Protein AF-A0A831V837-F1 (afdb_monomer_lite)

pLDDT: mean 78.76, std 19.99, range [40.0, 97.94]

Secondary structure (DSSP, 8-state):
-----------------------HHHHHHHHHHHHTTSSSSHHHHHHHHHHHHHHHTT----HHHHHHHTT-

Foldseek 3Di:
DDPDDDPPPPPPPDDDDDDDDDPPVVVVVLVVCVVVVVAVHSVRVVVVVVVVVCVVVVDDDDPVNVVVVVPD

Structure (mmCIF, N/CA/C/O backbone):
data_AF-A0A831V837-F1
#
_entry.id   AF-A0A831V837-F1
#
loop_
_atom_site.group_PDB
_atom_site.id
_atom_site.type_symbol
_atom_site.label_atom_id
_atom_site.label_alt_id
_atom_site.label_comp_id
_atom_site.label_asym_id
_atom_site.label_entity_id
_atom_site.label_seq_id
_atom_site.pdbx_PDB_ins_code
_atom_site.Cartn_x
_atom_site.Cartn_y
_atom_site.Cartn_z
_atom_site.occupancy
_atom_site.B_iso_or_equiv
_atom_site.auth_seq_id
_atom_site.auth_comp_id
_atom_site.auth_asym_id
_atom_site.auth_atom_id
_atom_site.pdbx_PDB_model_num
ATOM 1 N N . MET A 1 1 ? 47.231 -8.897 -13.040 1.00 4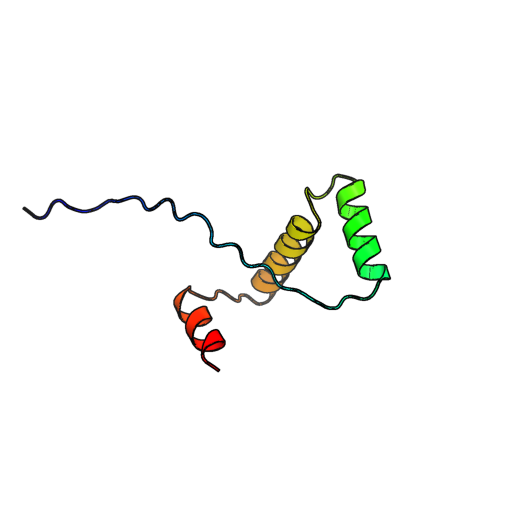0.00 1 MET A N 1
ATOM 2 C CA . MET A 1 1 ? 46.547 -7.942 -12.139 1.00 40.00 1 MET A CA 1
ATOM 3 C C . MET A 1 1 ? 45.136 -7.720 -12.665 1.00 40.00 1 MET A C 1
ATOM 5 O O . MET A 1 1 ? 44.973 -7.044 -13.668 1.00 40.00 1 MET A O 1
ATOM 9 N N . ALA A 1 2 ? 44.138 -8.372 -12.065 1.00 48.41 2 ALA A N 1
ATOM 10 C CA . ALA A 1 2 ? 42.737 -8.244 -12.462 1.00 48.41 2 ALA A CA 1
ATOM 11 C C . ALA A 1 2 ? 42.095 -7.095 -11.673 1.00 48.41 2 ALA A C 1
ATOM 13 O O . ALA A 1 2 ? 41.771 -7.252 -10.497 1.00 48.41 2 ALA A O 1
ATOM 14 N N . GLY A 1 3 ? 41.964 -5.936 -12.312 1.00 49.84 3 GLY A N 1
ATOM 15 C CA . GLY A 1 3 ? 41.408 -4.724 -11.720 1.00 49.84 3 GLY A CA 1
ATOM 16 C C . GLY A 1 3 ? 40.253 -4.184 -12.545 1.00 49.84 3 GLY A C 1
ATOM 17 O O . GLY A 1 3 ? 40.360 -3.093 -13.081 1.00 49.84 3 GLY A O 1
ATOM 18 N N . ASP A 1 4 ? 39.158 -4.936 -12.648 1.00 54.22 4 ASP A N 1
ATOM 19 C CA . ASP A 1 4 ? 37.880 -4.373 -13.090 1.00 54.22 4 ASP A CA 1
ATOM 20 C C . ASP A 1 4 ? 36.747 -4.923 -12.223 1.00 54.22 4 ASP A C 1
ATOM 22 O O . ASP A 1 4 ? 36.001 -5.835 -12.571 1.00 54.22 4 ASP A O 1
ATOM 26 N N . ARG A 1 5 ? 36.689 -4.432 -10.987 1.00 59.97 5 ARG A N 1
ATOM 27 C CA . ARG A 1 5 ? 35.563 -4.671 -10.088 1.00 59.97 5 ARG A CA 1
ATOM 28 C C . ARG A 1 5 ? 35.248 -3.375 -9.376 1.00 59.97 5 ARG A C 1
ATOM 30 O O . ARG A 1 5 ? 35.865 -3.061 -8.363 1.00 59.97 5 ARG A O 1
ATOM 37 N N . ARG A 1 6 ? 34.262 -2.661 -9.920 1.00 53.09 6 ARG A N 1
ATOM 38 C CA . ARG A 1 6 ? 33.104 -2.078 -9.212 1.00 53.09 6 ARG A CA 1
ATOM 39 C C . ARG A 1 6 ? 32.470 -1.000 -10.096 1.00 53.09 6 ARG A C 1
ATOM 41 O O . ARG A 1 6 ? 32.436 0.176 -9.742 1.00 53.09 6 ARG A O 1
ATOM 48 N N . ARG A 1 7 ? 31.852 -1.409 -11.210 1.00 52.78 7 ARG A N 1
ATOM 49 C CA . ARG A 1 7 ? 30.673 -0.676 -11.686 1.00 52.78 7 ARG A CA 1
ATOM 50 C C . ARG A 1 7 ? 29.598 -0.865 -10.620 1.00 52.78 7 ARG A C 1
ATOM 52 O O . ARG A 1 7 ? 28.904 -1.877 -10.609 1.00 52.78 7 ARG A O 1
ATOM 59 N N . ARG A 1 8 ? 29.499 0.083 -9.685 1.00 51.38 8 ARG A N 1
ATOM 60 C CA . ARG A 1 8 ? 28.303 0.261 -8.860 1.00 51.38 8 ARG A CA 1
ATOM 61 C C . ARG A 1 8 ? 27.171 0.586 -9.831 1.00 51.38 8 ARG A C 1
ATOM 63 O O . ARG A 1 8 ? 26.972 1.742 -10.190 1.00 51.38 8 ARG A O 1
ATOM 70 N N . LYS A 1 9 ? 26.488 -0.445 -10.334 1.00 49.84 9 LYS A N 1
ATOM 71 C CA . LYS A 1 9 ? 25.182 -0.284 -10.963 1.00 49.84 9 LYS A CA 1
ATOM 72 C C . LYS A 1 9 ? 24.269 0.206 -9.845 1.00 49.84 9 LYS A C 1
ATOM 74 O O . LYS A 1 9 ? 23.773 -0.597 -9.064 1.00 49.84 9 LYS A O 1
ATOM 79 N N . TYR A 1 10 ? 24.092 1.519 -9.733 1.00 47.06 10 TYR A N 1
ATOM 80 C CA . TYR A 1 10 ? 22.905 2.073 -9.096 1.00 47.06 10 TYR A CA 1
ATOM 81 C C . TYR A 1 10 ? 21.741 1.650 -9.992 1.00 47.06 10 TYR A C 1
ATOM 83 O O . TYR A 1 10 ? 21.396 2.332 -10.954 1.00 47.06 10 TYR A O 1
ATOM 91 N N . GLY A 1 11 ? 21.270 0.420 -9.784 1.00 51.84 11 GLY A N 1
ATOM 92 C CA . GLY A 1 11 ? 20.141 -0.131 -10.504 1.00 51.84 11 GLY A CA 1
ATOM 93 C C . GLY A 1 11 ? 18.944 0.728 -10.157 1.00 51.84 11 GLY A C 1
ATOM 94 O O . GLY A 1 11 ? 18.500 0.735 -9.012 1.00 51.84 11 GLY A O 1
ATOM 95 N N . VAL A 1 12 ? 18.462 1.496 -11.129 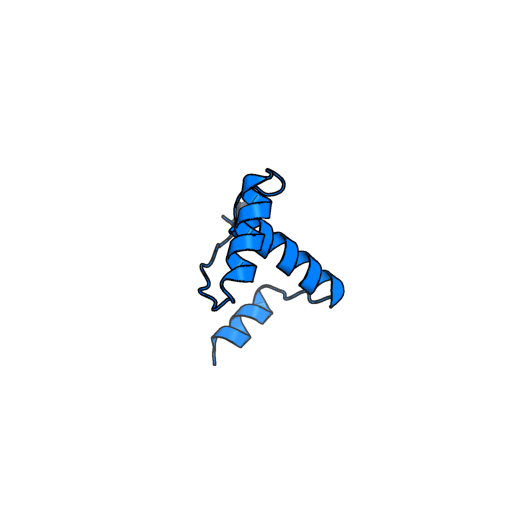1.00 57.50 12 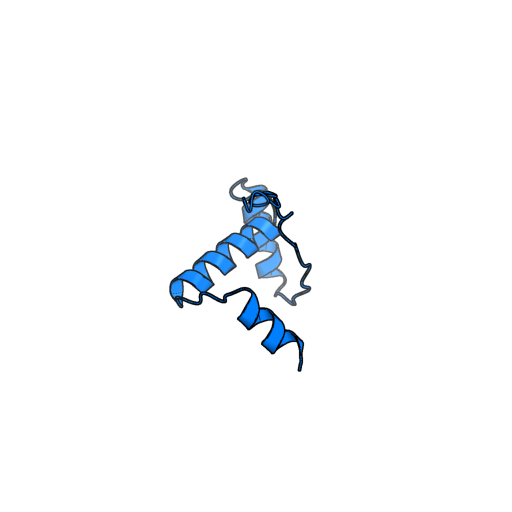VAL A N 1
ATOM 96 C CA . VAL A 1 12 ? 17.136 2.103 -11.069 1.00 57.50 12 VAL A CA 1
ATOM 97 C C . VAL A 1 12 ? 16.180 0.973 -10.694 1.00 57.50 12 VAL A C 1
ATOM 99 O O . VAL A 1 12 ? 16.112 -0.019 -11.423 1.00 57.50 12 VAL A O 1
ATOM 102 N N . ARG A 1 13 ? 15.524 1.065 -9.526 1.00 66.31 13 ARG A N 1
ATOM 103 C CA . ARG A 1 13 ? 14.540 0.061 -9.103 1.00 66.31 13 ARG A CA 1
ATOM 104 C C . ARG A 1 13 ? 13.541 -0.100 -10.247 1.00 66.31 13 ARG A C 1
ATOM 106 O O . ARG A 1 13 ? 12.925 0.875 -10.676 1.00 66.31 13 ARG A O 1
ATOM 113 N N . LYS A 1 14 ? 13.436 -1.312 -10.790 1.00 81.19 14 LYS A N 1
ATOM 114 C CA . LYS A 1 14 ? 12.530 -1.605 -11.899 1.00 81.19 14 LYS A CA 1
ATOM 115 C C . LYS A 1 14 ? 11.108 -1.630 -11.347 1.00 81.19 14 LYS A C 1
ATOM 117 O O . LYS A 1 14 ? 10.706 -2.610 -10.734 1.00 81.19 14 LYS A O 1
ATOM 122 N N . LEU A 1 15 ? 10.371 -0.542 -11.542 1.00 84.88 15 LEU A N 1
ATOM 123 C CA . LEU A 1 15 ? 8.962 -0.460 -11.166 1.00 84.88 15 LEU A CA 1
ATOM 124 C C . LEU A 1 15 ? 8.095 -1.104 -12.252 1.00 84.88 15 LEU A C 1
ATOM 126 O O . LEU A 1 15 ? 8.360 -0.953 -13.446 1.00 84.88 15 LEU A O 1
ATOM 130 N N . VAL A 1 16 ? 7.060 -1.827 -11.832 1.00 88.12 16 VAL A N 1
ATOM 131 C CA . VAL A 1 16 ? 6.077 -2.461 -12.717 1.00 88.12 16 VAL A CA 1
ATOM 132 C C . VAL A 1 16 ? 4.692 -1.980 -12.307 1.00 88.12 16 VAL A C 1
ATOM 134 O O . VAL A 1 16 ? 4.379 -1.944 -11.121 1.00 88.12 16 VAL A O 1
ATOM 137 N N . VAL A 1 17 ? 3.865 -1.615 -13.287 1.00 90.62 17 VAL A N 1
ATOM 138 C CA . VAL A 1 17 ? 2.456 -1.279 -13.054 1.00 90.62 17 VAL A CA 1
ATOM 139 C C . VAL A 1 17 ? 1.634 -2.556 -13.139 1.00 90.62 17 VAL A C 1
ATOM 141 O O . VAL A 1 17 ? 1.707 -3.279 -14.133 1.00 90.62 17 VAL A O 1
ATOM 144 N N . VAL A 1 18 ? 0.850 -2.820 -12.099 1.00 89.31 18 VAL A N 1
ATOM 145 C CA . VAL A 1 18 ? -0.090 -3.940 -12.041 1.00 89.31 18 VAL A CA 1
ATOM 146 C C . VAL A 1 18 ? -1.493 -3.369 -11.880 1.00 89.31 18 VAL A C 1
ATOM 148 O O . VAL A 1 18 ? -1.744 -2.586 -10.966 1.00 89.31 18 VAL A O 1
ATOM 151 N N . SER A 1 19 ? -2.404 -3.748 -12.773 1.00 92.44 19 SER A N 1
ATOM 152 C CA . SER A 1 19 ? -3.825 -3.413 -12.655 1.00 92.44 19 SER A CA 1
ATOM 153 C C . SER A 1 19 ? -4.538 -4.482 -11.831 1.00 92.44 19 SER A C 1
ATOM 155 O O . SER A 1 19 ? -4.377 -5.673 -12.093 1.00 92.44 19 SER A O 1
ATOM 157 N N . VAL A 1 20 ? -5.327 -4.060 -10.845 1.00 91.62 20 VAL A N 1
ATOM 158 C CA . VAL A 1 20 ? -6.080 -4.945 -9.946 1.00 91.62 20 VAL A CA 1
ATOM 159 C C . VAL A 1 20 ? -7.533 -4.496 -9.854 1.00 91.62 20 VAL A C 1
ATOM 161 O O . VAL A 1 20 ? -7.826 -3.308 -9.980 1.00 91.62 20 VAL A O 1
ATOM 164 N N . ASN A 1 21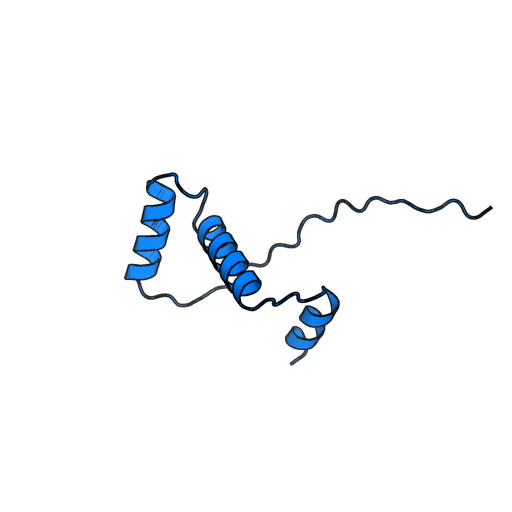 ? -8.435 -5.443 -9.604 1.00 95.69 21 ASN A N 1
ATOM 165 C CA . ASN A 1 21 ? -9.832 -5.145 -9.305 1.00 95.69 21 ASN A CA 1
ATOM 166 C C . ASN A 1 21 ? -10.003 -5.064 -7.789 1.00 95.69 21 ASN A C 1
ATOM 168 O O . ASN A 1 21 ? -9.703 -6.027 -7.083 1.00 95.69 21 ASN A O 1
ATOM 172 N N . LEU A 1 22 ? -10.494 -3.928 -7.301 1.00 93.19 22 LEU A N 1
ATOM 173 C CA . LEU A 1 22 ? -10.776 -3.692 -5.889 1.00 93.19 22 LEU A CA 1
ATOM 174 C C . LEU A 1 22 ? -12.221 -3.199 -5.743 1.00 93.19 22 LEU A C 1
ATOM 176 O O . LEU A 1 22 ? -12.688 -2.470 -6.616 1.00 93.19 22 LEU A O 1
ATOM 180 N N . PRO A 1 23 ? -12.932 -3.565 -4.663 1.00 97.75 23 PRO A N 1
ATOM 181 C CA . PRO A 1 23 ? -14.204 -2.939 -4.325 1.00 97.75 23 PRO A CA 1
ATOM 182 C C . PRO A 1 23 ? -14.046 -1.424 -4.162 1.00 97.75 23 PRO A C 1
ATOM 184 O O . PRO A 1 23 ? -13.076 -0.982 -3.544 1.00 97.75 23 PRO A O 1
ATOM 187 N N . ASP A 1 24 ? -15.034 -0.649 -4.612 1.00 97.00 24 ASP A N 1
ATOM 188 C CA . ASP A 1 24 ? -15.010 0.823 -4.568 1.00 97.00 24 ASP A CA 1
ATOM 189 C C . ASP A 1 24 ? -14.653 1.358 -3.176 1.00 97.00 24 ASP A C 1
ATOM 191 O O . ASP A 1 24 ? -13.740 2.165 -3.022 1.00 97.00 24 ASP A O 1
ATOM 195 N N . ARG A 1 25 ? -15.266 0.789 -2.132 1.00 97.00 25 ARG A N 1
ATOM 196 C CA . ARG A 1 25 ? -15.000 1.161 -0.735 1.00 97.00 25 ARG A CA 1
ATOM 197 C C . ARG A 1 25 ? -13.533 0.979 -0.321 1.00 97.00 25 ARG A C 1
ATOM 199 O O . ARG A 1 25 ? -13.045 1.686 0.553 1.00 97.00 25 ARG A O 1
ATOM 206 N N . GLN A 1 26 ? -12.816 0.013 -0.898 1.00 96.00 26 GLN A N 1
ATOM 207 C CA . GLN A 1 26 ? -11.386 -0.151 -0.620 1.00 96.00 26 GLN A CA 1
ATOM 208 C C . GLN A 1 26 ? -10.559 0.934 -1.308 1.00 96.00 26 GLN A C 1
ATOM 210 O O . GLN A 1 26 ? -9.605 1.417 -0.707 1.00 96.00 26 GLN A O 1
ATOM 215 N N . VAL A 1 27 ? -10.940 1.349 -2.518 1.00 95.88 27 VAL A N 1
ATOM 216 C CA . VAL A 1 27 ? -10.295 2.469 -3.218 1.00 95.88 27 VAL A CA 1
ATOM 217 C C . VAL A 1 27 ? -10.499 3.769 -2.443 1.00 95.88 27 VAL A C 1
ATOM 219 O O . VAL A 1 27 ? -9.529 4.477 -2.197 1.00 95.88 27 VAL A O 1
ATOM 222 N N . GLU A 1 28 ? -11.716 4.023 -1.958 1.00 97.56 28 GLU A N 1
ATOM 223 C CA . GLU A 1 28 ? -12.023 5.183 -1.109 1.00 97.56 28 GLU A CA 1
ATOM 224 C C . GLU A 1 28 ? -11.184 5.196 0.178 1.00 97.56 28 GLU A C 1
ATOM 226 O O . GLU A 1 28 ? -10.650 6.229 0.573 1.00 97.56 28 GLU A O 1
ATOM 231 N N . ASN A 1 29 ? -11.004 4.039 0.823 1.00 96.12 29 ASN A N 1
ATOM 232 C CA . ASN A 1 29 ? -10.147 3.946 2.005 1.00 96.12 29 ASN A CA 1
ATOM 233 C C . ASN A 1 29 ? -8.668 4.218 1.673 1.00 96.12 29 ASN A C 1
ATOM 235 O O . ASN A 1 29 ? -7.975 4.840 2.475 1.00 96.12 29 ASN A O 1
ATOM 239 N N . LEU A 1 30 ? -8.172 3.758 0.514 1.00 95.69 30 LEU A N 1
ATOM 240 C CA . LEU A 1 30 ? -6.812 4.071 0.052 1.00 95.69 30 LEU A CA 1
ATOM 241 C C . LEU A 1 30 ? -6.645 5.577 -0.181 1.00 95.69 30 LEU A C 1
ATOM 243 O O . LEU A 1 30 ? -5.608 6.129 0.183 1.00 95.69 30 LEU A O 1
ATOM 247 N N . ASP A 1 31 ? -7.657 6.233 -0.749 1.00 96.88 31 ASP A N 1
ATOM 248 C CA . ASP A 1 31 ? -7.672 7.685 -0.940 1.00 96.88 31 ASP A CA 1
ATOM 249 C C . ASP A 1 31 ? -7.640 8.437 0.379 1.00 96.88 31 ASP A C 1
ATOM 251 O O . ASP A 1 31 ? -6.776 9.292 0.565 1.00 96.88 31 ASP A O 1
ATOM 255 N N . ALA A 1 32 ? -8.489 8.052 1.331 1.00 97.94 32 ALA A N 1
ATOM 256 C CA . ALA A 1 32 ? -8.522 8.670 2.650 1.00 97.94 32 ALA A CA 1
ATOM 257 C C . ALA A 1 32 ? -7.148 8.620 3.342 1.00 97.94 32 ALA A C 1
ATOM 259 O O . ALA A 1 32 ? -6.723 9.596 3.952 1.00 97.94 32 ALA A O 1
ATOM 260 N N . LEU A 1 33 ? -6.406 7.513 3.219 1.00 97.38 33 LEU A N 1
ATOM 261 C CA . LEU A 1 33 ? -5.057 7.393 3.789 1.00 97.38 33 LEU A CA 1
ATOM 262 C C . LEU A 1 33 ? -4.053 8.384 3.176 1.00 97.38 33 LEU A C 1
ATOM 264 O O . LEU A 1 33 ? -3.173 8.886 3.880 1.00 97.38 33 LEU A O 1
ATOM 268 N N . VAL A 1 34 ? -4.184 8.676 1.884 1.00 97.38 34 VAL A N 1
ATOM 269 C CA . VAL A 1 34 ? -3.347 9.663 1.189 1.00 97.38 34 VAL A CA 1
ATOM 270 C C . VAL A 1 34 ? -3.779 11.084 1.546 1.00 97.38 34 VAL A C 1
ATOM 272 O O . VAL A 1 34 ? -2.936 11.921 1.857 1.00 97.38 34 VAL A O 1
ATOM 275 N N . GLU A 1 35 ? -5.084 11.355 1.561 1.00 97.62 35 GLU A N 1
ATOM 276 C CA . GLU A 1 35 ? -5.652 12.666 1.899 1.00 97.62 35 GLU A CA 1
ATOM 277 C C . GLU A 1 35 ? -5.348 13.086 3.340 1.00 97.62 35 GLU A C 1
ATOM 279 O O . GLU A 1 35 ? -5.072 14.255 3.605 1.00 97.62 35 GLU A O 1
ATOM 284 N N . LEU A 1 36 ? -5.319 12.126 4.269 1.00 97.62 36 LEU A N 1
ATOM 285 C CA . LEU A 1 36 ? -4.892 12.342 5.654 1.00 97.62 36 LEU A CA 1
ATOM 286 C C . LEU A 1 36 ? -3.381 12.605 5.788 1.00 97.62 36 LEU A C 1
ATOM 288 O O . LEU A 1 36 ? -2.905 12.881 6.889 1.00 97.62 36 LEU A O 1
ATOM 292 N N . GLY A 1 37 ? -2.614 12.505 4.698 1.00 96.94 37 GLY A N 1
ATOM 293 C CA . GLY A 1 37 ? -1.170 12.727 4.677 1.00 96.94 37 GLY A CA 1
ATOM 294 C C . GLY A 1 37 ? -0.352 11.605 5.319 1.00 96.94 37 GLY A C 1
ATOM 295 O O . GLY A 1 37 ? 0.838 11.791 5.565 1.00 96.94 37 GLY A O 1
ATOM 296 N N . LEU A 1 38 ? -0.966 10.447 5.595 1.00 96.38 38 LEU A N 1
ATOM 297 C CA . LEU A 1 38 ? -0.278 9.290 6.180 1.00 96.38 38 LEU A CA 1
ATOM 298 C C . LEU A 1 38 ? 0.624 8.590 5.159 1.00 96.38 38 LEU A C 1
ATOM 300 O O . LEU A 1 38 ? 1.640 8.008 5.529 1.00 96.38 38 LEU A O 1
ATOM 304 N N . PHE A 1 39 ? 0.260 8.670 3.879 1.00 97.00 39 PHE A N 1
ATOM 305 C CA . PHE A 1 39 ? 1.002 8.087 2.766 1.00 97.00 39 PHE A CA 1
ATOM 306 C C . PHE A 1 39 ? 1.135 9.079 1.616 1.00 97.00 39 PHE A C 1
ATOM 308 O O . PHE A 1 39 ? 0.288 9.948 1.418 1.00 97.00 39 PHE A O 1
ATOM 315 N N . ARG A 1 40 ? 2.193 8.927 0.813 1.00 95.44 40 ARG A N 1
ATOM 316 C CA . ARG A 1 40 ? 2.500 9.858 -0.286 1.00 95.44 40 ARG A CA 1
ATOM 317 C C . ARG A 1 40 ? 1.621 9.645 -1.517 1.00 95.44 40 ARG A C 1
ATOM 319 O O . ARG A 1 40 ? 1.471 10.551 -2.329 1.00 95.44 40 ARG A O 1
ATOM 326 N N . SER A 1 41 ? 1.116 8.427 -1.709 1.00 96.62 41 SER A N 1
ATOM 327 C CA . SER A 1 41 ? 0.272 8.043 -2.847 1.00 96.62 41 SER A CA 1
ATOM 328 C C . SER A 1 41 ? -0.412 6.699 -2.596 1.00 96.62 41 SER A C 1
ATOM 330 O O . SER A 1 41 ? 0.009 5.947 -1.720 1.00 96.62 41 SER A O 1
ATOM 332 N N . ARG A 1 42 ? -1.403 6.338 -3.424 1.00 94.69 42 ARG A N 1
ATOM 333 C CA . ARG A 1 42 ? -2.025 5.001 -3.387 1.00 94.69 42 ARG A CA 1
ATOM 334 C C . ARG A 1 42 ? -0.995 3.880 -3.560 1.00 94.69 42 ARG A C 1
ATOM 336 O O . ARG A 1 42 ? -1.092 2.858 -2.892 1.00 94.69 42 ARG A O 1
ATOM 343 N N . SER A 1 43 ? 0.005 4.080 -4.424 1.00 94.44 43 SER A N 1
ATOM 344 C CA . SER A 1 43 ? 1.086 3.108 -4.628 1.00 94.44 43 SER A CA 1
ATOM 345 C C . SER A 1 43 ? 1.925 2.905 -3.368 1.00 94.44 43 SER A C 1
ATOM 347 O O . SER A 1 43 ? 2.291 1.777 -3.081 1.00 94.44 43 SER A O 1
ATOM 349 N N . ASP A 1 44 ? 2.170 3.967 -2.597 1.00 94.50 44 ASP A N 1
ATOM 350 C CA . ASP A 1 44 ? 2.914 3.926 -1.325 1.00 94.50 44 ASP A CA 1
ATOM 351 C C . ASP A 1 44 ? 2.154 3.112 -0.262 1.00 94.50 44 ASP A C 1
ATOM 353 O O . ASP A 1 44 ? 2.742 2.307 0.460 1.00 94.50 44 ASP A O 1
ATOM 357 N N . VAL A 1 45 ? 0.822 3.265 -0.219 1.00 96.44 45 VAL A N 1
ATOM 358 C CA . VAL A 1 45 ? -0.055 2.466 0.652 1.00 96.44 45 VAL A CA 1
ATOM 359 C C . VAL A 1 45 ? 0.008 0.987 0.269 1.00 96.44 45 VAL A C 1
ATOM 361 O O . VAL A 1 45 ? 0.197 0.128 1.129 1.00 96.44 45 VAL A O 1
ATOM 364 N N . VAL A 1 46 ? -0.147 0.682 -1.024 1.00 95.06 46 VAL A N 1
ATOM 365 C CA . VAL A 1 46 ? -0.147 -0.701 -1.525 1.00 95.06 46 VAL A CA 1
ATOM 366 C C . VAL A 1 46 ? 1.228 -1.352 -1.359 1.00 95.06 46 VAL A C 1
ATOM 368 O O . VAL A 1 46 ? 1.285 -2.510 -0.959 1.00 95.06 46 VAL A O 1
ATOM 371 N N . GLU A 1 47 ? 2.320 -0.627 -1.617 1.00 92.44 47 GLU A N 1
ATOM 372 C CA . GLU A 1 47 ? 3.697 -1.096 -1.401 1.00 92.44 47 GLU A CA 1
ATOM 373 C C . GLU A 1 47 ? 3.915 -1.453 0.070 1.00 92.44 47 GLU A C 1
ATOM 375 O O . GLU A 1 47 ? 4.304 -2.579 0.366 1.00 92.44 47 GLU A O 1
ATOM 380 N N . THR A 1 48 ? 3.555 -0.554 0.990 1.00 94.81 48 THR A N 1
ATOM 381 C CA . THR A 1 48 ? 3.687 -0.793 2.435 1.00 94.81 48 THR A CA 1
ATOM 382 C C . THR A 1 48 ? 2.872 -2.007 2.884 1.00 94.81 48 THR A C 1
ATOM 384 O O . THR A 1 48 ? 3.386 -2.894 3.563 1.00 94.81 48 THR A O 1
ATOM 387 N N . ALA A 1 49 ? 1.604 -2.093 2.468 1.00 94.25 49 ALA A N 1
ATOM 388 C CA . ALA A 1 49 ? 0.740 -3.220 2.810 1.00 94.25 49 ALA A CA 1
ATOM 389 C C . ALA A 1 49 ? 1.266 -4.551 2.244 1.00 94.25 49 ALA A C 1
ATOM 391 O O . ALA A 1 49 ? 1.178 -5.589 2.906 1.00 94.25 49 ALA A O 1
ATOM 392 N N . LEU A 1 50 ? 1.822 -4.530 1.030 1.00 92.38 50 LEU A N 1
ATOM 393 C CA . LEU A 1 50 ? 2.419 -5.700 0.395 1.00 92.38 50 LEU A CA 1
ATOM 394 C C . LEU A 1 50 ? 3.706 -6.129 1.107 1.00 92.38 50 LEU A C 1
ATOM 396 O O . LEU A 1 50 ? 3.862 -7.315 1.387 1.00 92.38 50 LEU A O 1
ATOM 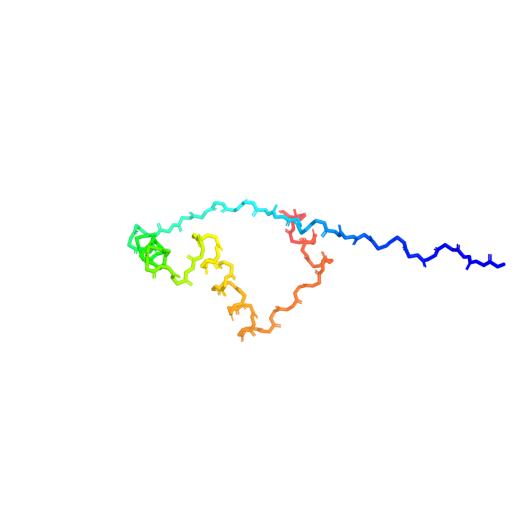400 N N . GLU A 1 51 ? 4.600 -5.194 1.437 1.00 90.31 51 GLU A N 1
ATOM 401 C CA . GLU A 1 51 ? 5.819 -5.470 2.207 1.00 90.31 51 GLU A CA 1
ATOM 402 C C . GLU A 1 51 ? 5.487 -6.085 3.569 1.00 90.31 51 GLU A C 1
ATOM 404 O O . GLU A 1 51 ? 6.062 -7.112 3.939 1.00 90.31 51 GLU A O 1
ATOM 409 N N . GLU A 1 52 ? 4.510 -5.525 4.288 1.00 93.19 52 GLU A N 1
ATOM 410 C CA . GLU A 1 52 ? 4.037 -6.095 5.548 1.00 93.19 52 GLU A CA 1
ATOM 411 C C . GLU A 1 52 ? 3.508 -7.519 5.371 1.00 93.19 52 GLU A C 1
ATOM 413 O O . GLU A 1 52 ? 3.815 -8.399 6.177 1.00 93.19 52 GLU A O 1
ATOM 418 N N . LEU A 1 53 ? 2.708 -7.762 4.330 1.00 92.19 53 LEU A N 1
ATOM 419 C CA . LEU A 1 53 ? 2.157 -9.084 4.055 1.00 92.19 53 LEU A CA 1
ATOM 420 C C . LEU A 1 53 ? 3.272 -10.094 3.757 1.00 92.19 53 LEU A C 1
ATOM 422 O O . LEU A 1 53 ? 3.301 -11.168 4.356 1.00 92.19 53 LEU A O 1
ATOM 426 N N . LEU A 1 54 ? 4.210 -9.748 2.876 1.00 89.50 54 LEU A N 1
ATOM 427 C CA . LEU A 1 54 ? 5.333 -10.614 2.512 1.00 89.50 54 LEU A CA 1
ATOM 428 C C . LEU A 1 54 ? 6.225 -10.917 3.718 1.00 89.50 54 LEU A C 1
ATOM 430 O O . LEU A 1 54 ? 6.620 -12.069 3.915 1.00 89.50 54 LEU A O 1
ATOM 434 N N . LEU A 1 55 ? 6.478 -9.913 4.562 1.00 87.75 55 LEU A N 1
ATOM 435 C CA . LEU A 1 55 ? 7.233 -10.078 5.798 1.00 87.75 55 LEU A CA 1
ATOM 436 C C . LEU A 1 55 ? 6.528 -11.041 6.760 1.00 87.75 55 LEU A C 1
ATOM 438 O O . LEU A 1 55 ? 7.175 -11.935 7.305 1.00 87.75 55 LEU A O 1
ATOM 442 N N . ARG A 1 56 ? 5.204 -10.909 6.932 1.00 91.25 56 ARG A N 1
ATOM 443 C CA . ARG A 1 56 ? 4.399 -11.792 7.799 1.00 91.25 56 ARG A CA 1
ATOM 444 C C . ARG A 1 56 ? 4.478 -13.260 7.378 1.00 91.25 56 ARG A C 1
ATOM 446 O O . ARG A 1 56 ? 4.464 -14.128 8.245 1.00 91.25 56 ARG A O 1
ATOM 453 N N . TYR A 1 57 ? 4.586 -13.540 6.079 1.00 90.50 57 TYR A N 1
ATOM 454 C CA . TYR A 1 57 ? 4.727 -14.905 5.555 1.00 90.50 57 TYR A CA 1
ATOM 455 C C . TYR A 1 57 ? 6.185 -15.332 5.317 1.00 90.50 57 TYR A C 1
ATOM 457 O O . TYR A 1 57 ? 6.421 -16.425 4.807 1.00 90.50 57 TYR A O 1
ATOM 465 N N . ASN A 1 58 ? 7.164 -14.499 5.696 1.00 81.56 58 ASN A N 1
ATOM 466 C CA . ASN A 1 58 ? 8.598 -14.710 5.472 1.00 81.56 58 ASN A CA 1
ATOM 467 C C . ASN A 1 58 ? 8.937 -15.078 4.012 1.00 81.56 58 ASN A C 1
ATOM 469 O O . ASN A 1 58 ? 9.846 -15.866 3.745 1.00 81.56 58 ASN A O 1
ATOM 473 N N . ILE A 1 59 ? 8.193 -14.505 3.064 1.00 77.12 59 ILE A N 1
ATOM 474 C CA . ILE A 1 59 ? 8.436 -14.691 1.637 1.00 77.12 59 ILE A CA 1
ATOM 475 C C . ILE A 1 59 ? 9.578 -13.754 1.249 1.00 77.12 59 ILE A C 1
ATOM 477 O O . ILE A 1 59 ? 9.415 -12.536 1.211 1.00 77.12 59 ILE A O 1
ATOM 481 N N . LYS A 1 60 ? 10.743 -14.332 0.956 1.00 67.56 60 LYS A N 1
ATOM 482 C CA . LYS A 1 60 ? 11.859 -13.645 0.305 1.00 67.56 60 LYS A CA 1
ATOM 483 C C . LYS A 1 60 ? 12.033 -14.303 -1.052 1.00 67.56 60 LYS A C 1
ATOM 485 O O . LYS A 1 60 ? 12.560 -15.404 -1.115 1.00 67.56 60 LYS A O 1
ATOM 490 N N . MET A 1 61 ? 11.507 -13.676 -2.097 1.00 61.25 61 MET A N 1
ATOM 491 C CA . MET A 1 61 ? 11.817 -14.100 -3.460 1.00 61.25 61 MET A CA 1
ATOM 492 C C . MET A 1 61 ? 13.154 -13.470 -3.833 1.00 61.25 61 MET A C 1
ATOM 494 O O . MET A 1 61 ? 13.306 -12.250 -3.721 1.00 61.25 61 MET A O 1
ATOM 498 N N . GLU A 1 62 ? 14.125 -14.290 -4.219 1.00 58.41 62 GLU A N 1
ATOM 499 C CA . GLU A 1 62 ? 15.325 -13.788 -4.883 1.00 58.41 62 GLU A CA 1
ATOM 500 C C . GLU A 1 62 ? 14.956 -13.421 -6.331 1.00 58.41 62 GLU A C 1
ATOM 502 O O . GLU A 1 62 ? 13.957 -13.906 -6.868 1.00 58.41 62 GLU A O 1
ATOM 507 N N . ASP A 1 63 ? 15.716 -12.530 -6.978 1.00 53.59 63 ASP A N 1
ATOM 508 C CA . ASP A 1 63 ? 15.403 -12.066 -8.343 1.00 53.59 63 ASP A CA 1
ATOM 509 C C . ASP A 1 63 ? 15.238 -13.240 -9.345 1.00 53.59 63 ASP A C 1
ATOM 511 O O . ASP A 1 63 ? 14.483 -13.122 -10.311 1.00 53.59 63 ASP A O 1
ATOM 515 N N . GLU A 1 64 ? 15.881 -14.387 -9.081 1.00 50.25 64 GLU A N 1
ATOM 516 C CA . GLU A 1 64 ? 15.782 -15.626 -9.870 1.00 50.25 64 GLU A CA 1
ATOM 517 C C . GLU A 1 64 ? 14.405 -16.318 -9.765 1.00 50.25 64 GLU A C 1
ATOM 519 O O . GLU A 1 64 ? 13.935 -16.898 -10.746 1.00 50.25 64 GLU A O 1
ATOM 524 N N . ASP A 1 65 ? 13.696 -16.203 -8.636 1.00 55.50 65 ASP A N 1
ATOM 525 C CA . ASP A 1 65 ? 12.390 -16.855 -8.430 1.00 55.50 65 ASP A CA 1
ATOM 526 C C . ASP A 1 65 ? 11.270 -16.187 -9.249 1.00 55.50 65 ASP A C 1
ATOM 528 O O . ASP A 1 65 ? 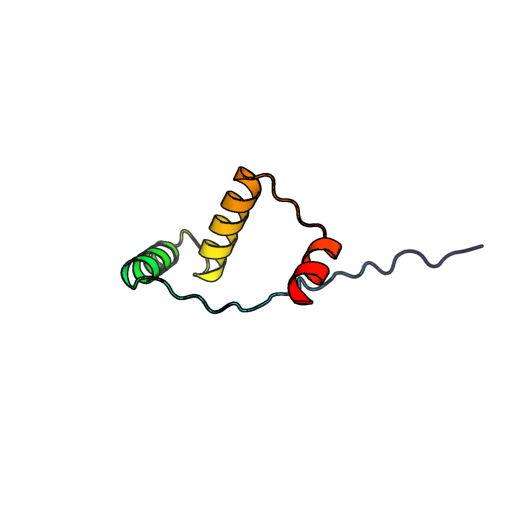10.308 -16.828 -9.685 1.00 55.50 65 ASP A O 1
ATOM 532 N N . ILE A 1 66 ? 11.397 -14.880 -9.494 1.00 54.97 66 ILE A N 1
ATOM 533 C CA . ILE A 1 66 ? 10.395 -14.073 -10.205 1.00 54.97 66 ILE A CA 1
ATOM 534 C C . ILE A 1 66 ? 10.381 -14.403 -11.708 1.00 54.97 66 ILE A C 1
ATOM 536 O O . ILE A 1 66 ? 9.320 -14.364 -12.343 1.00 54.97 66 ILE A O 1
ATOM 540 N N . GLU A 1 67 ? 11.533 -14.746 -12.292 1.00 49.97 67 GLU A N 1
ATOM 541 C CA . GLU A 1 67 ? 11.637 -15.100 -13.714 1.00 49.97 67 GLU A CA 1
ATOM 542 C C . GLU A 1 67 ? 10.958 -16.440 -14.031 1.00 49.97 67 GLU A C 1
ATOM 544 O O . GLU A 1 67 ? 10.335 -16.580 -15.085 1.00 49.97 67 GLU A O 1
ATOM 549 N N . VAL A 1 68 ? 10.979 -17.389 -13.090 1.00 51.25 68 VAL A N 1
ATOM 550 C CA . VAL A 1 68 ? 10.350 -18.711 -13.245 1.00 51.25 68 VAL A CA 1
ATOM 551 C C . VAL A 1 68 ? 8.820 -18.614 -13.297 1.00 51.25 68 VAL A C 1
ATOM 553 O O . VAL A 1 68 ? 8.178 -19.351 -14.047 1.00 51.25 68 VAL A O 1
ATOM 556 N N . ILE A 1 69 ? 8.217 -17.682 -12.552 1.00 55.12 69 ILE A N 1
ATOM 557 C CA . ILE A 1 69 ? 6.752 -17.515 -12.503 1.00 55.12 69 ILE A CA 1
ATOM 558 C C . ILE A 1 69 ? 6.220 -16.803 -13.757 1.00 55.12 69 ILE A C 1
ATOM 560 O O . ILE A 1 69 ? 5.123 -17.111 -14.214 1.00 55.12 69 ILE A O 1
ATOM 564 N N . LYS A 1 70 ? 6.994 -15.890 -14.360 1.00 52.16 70 LYS A N 1
ATOM 565 C CA . LYS A 1 70 ? 6.598 -15.182 -15.595 1.00 52.16 70 LYS A CA 1
ATOM 566 C C . LYS A 1 70 ? 6.658 -16.037 -16.868 1.00 52.16 70 LYS A C 1
ATOM 568 O O . LYS A 1 70 ? 6.173 -15.590 -17.902 1.00 52.16 70 LYS A O 1
ATOM 573 N N . GLY A 1 71 ? 7.267 -17.223 -16.809 1.00 47.06 71 GLY A N 1
ATOM 574 C CA . GLY A 1 71 ? 7.459 -18.125 -17.950 1.00 47.06 71 GLY A CA 1
ATOM 575 C C . GLY A 1 71 ? 6.346 -19.154 -18.185 1.00 47.06 71 GLY A C 1
ATOM 576 O O . GLY A 1 71 ? 6.567 -20.087 -18.958 1.00 47.06 71 GLY A O 1
ATOM 577 N N . ARG A 1 72 ? 5.189 -19.031 -17.522 1.00 41.72 72 ARG A N 1
ATOM 578 C CA . ARG A 1 72 ? 4.004 -19.878 -17.743 1.00 41.72 72 ARG A CA 1
ATOM 579 C C . ARG A 1 72 ? 2.815 -19.073 -18.237 1.00 41.72 72 ARG A C 1
ATOM 581 O O . ARG A 1 72 ? 2.590 -17.973 -17.690 1.00 41.72 72 ARG A O 1
#

Sequence (72 aa):
MAGDRRRRKYGVRKLVVVSVNLPDRQVENLDALVELGLFRSRSDVVETALEELLLRYNIKMEDEDIEVIKGR

Radius of gyration: 17.83 Å; chains: 1; bounding box: 62×33×26 Å